Protein AF-A0A7X2HN30-F1 (afdb_monomer_lite)

Organism: Ralstonia pickettii (NCBI:txid329)

Secondary structure (DSSP, 8-state):
-----------HHHHHHHHHHHHHTT--HHHHHHHHHHHHHHSPPHHHHGGGS-----------

Foldseek 3Di:
DPPDDDDDDDDPVRVVVLVVVCVVVVHDSVVSVVVVVVVVVPDDDPVVVVVPDPPPPPPDDDDD

Structure (mmCIF, N/CA/C/O backbone):
data_AF-A0A7X2HN30-F1
#
_entry.id   AF-A0A7X2HN30-F1
#
loop_
_atom_site.group_PDB
_atom_site.id
_atom_site.type_symbol
_atom_site.label_atom_id
_atom_site.label_alt_id
_atom_site.label_comp_id
_atom_site.label_asym_id
_atom_site.label_entity_id
_atom_site.label_seq_id
_atom_site.pdbx_PDB_ins_code
_atom_site.Cartn_x
_atom_site.Cartn_y
_atom_site.Cartn_z
_atom_site.occupancy
_atom_site.B_iso_or_equiv
_atom_site.auth_seq_id
_atom_site.auth_comp_id
_atom_site.auth_asym_id
_atom_site.auth_atom_id
_atom_site.pdbx_PDB_model_num
ATOM 1 N N . MET A 1 1 ? -9.354 -7.083 -20.226 1.00 47.78 1 MET A N 1
ATOM 2 C CA . MET A 1 1 ? -8.211 -7.252 -19.303 1.00 47.78 1 MET A CA 1
ATOM 3 C C . MET A 1 1 ? -8.691 -8.108 -18.148 1.00 47.78 1 MET A C 1
ATOM 5 O O . MET A 1 1 ? -9.687 -7.753 -17.537 1.00 47.78 1 MET A O 1
ATOM 9 N N . THR A 1 2 ? -8.089 -9.270 -17.907 1.00 56.66 2 THR A N 1
ATOM 10 C CA . THR A 1 2 ? -8.436 -10.087 -16.735 1.00 56.66 2 THR A CA 1
ATOM 11 C C . THR A 1 2 ? -7.696 -9.531 -15.528 1.00 56.66 2 THR A C 1
ATOM 13 O O . THR A 1 2 ? -6.518 -9.841 -15.343 1.00 56.66 2 THR A O 1
ATOM 16 N N . ASP A 1 3 ? -8.371 -8.699 -14.736 1.00 77.50 3 ASP A N 1
ATOM 17 C CA . ASP A 1 3 ? -7.861 -8.270 -13.436 1.00 77.50 3 ASP A CA 1
ATOM 18 C C . ASP A 1 3 ? -7.805 -9.486 -12.510 1.00 77.50 3 ASP A C 1
ATOM 20 O O . ASP A 1 3 ? -8.818 -9.953 -11.988 1.00 77.50 3 ASP A O 1
ATOM 24 N N . LYS A 1 4 ? -6.604 -10.044 -12.347 1.00 83.19 4 LYS A N 1
ATOM 25 C CA . LYS A 1 4 ? -6.357 -11.101 -11.369 1.00 83.19 4 LYS A CA 1
ATOM 26 C C . LYS A 1 4 ? -6.002 -10.449 -10.031 1.00 83.19 4 LYS A C 1
ATOM 28 O O . LYS A 1 4 ? -5.074 -9.637 -9.995 1.00 83.19 4 LYS A O 1
ATOM 33 N N . PRO A 1 5 ? -6.705 -10.781 -8.935 1.00 85.56 5 PRO A N 1
ATOM 34 C CA . PRO A 1 5 ? -6.362 -10.255 -7.624 1.00 85.56 5 PRO A CA 1
ATOM 35 C C . PRO A 1 5 ? -4.981 -10.763 -7.194 1.00 85.56 5 PRO A C 1
ATOM 37 O O . PRO A 1 5 ? -4.640 -11.928 -7.397 1.00 85.56 5 PRO A O 1
ATOM 40 N N . VAL A 1 6 ? -4.195 -9.881 -6.577 1.00 85.62 6 VAL A N 1
ATOM 41 C CA . VAL A 1 6 ? -2.913 -10.225 -5.956 1.00 85.62 6 VAL A CA 1
ATOM 42 C C . VAL A 1 6 ? -3.107 -10.237 -4.447 1.00 85.62 6 VAL A C 1
ATOM 44 O O . VAL A 1 6 ? -3.505 -9.232 -3.858 1.00 85.62 6 VAL A O 1
ATOM 47 N N . TYR A 1 7 ? -2.815 -11.374 -3.821 1.00 89.94 7 TYR A N 1
ATOM 48 C CA . TYR A 1 7 ? -2.882 -11.531 -2.372 1.00 89.94 7 TYR A CA 1
ATOM 49 C C . TYR A 1 7 ? -1.496 -11.337 -1.767 1.00 89.94 7 TYR A C 1
ATOM 51 O O . TYR A 1 7 ? -0.549 -12.029 -2.133 1.00 89.94 7 TYR A 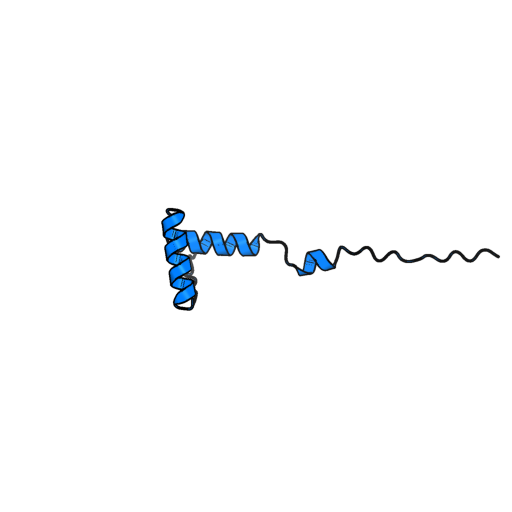O 1
ATOM 59 N N . ILE A 1 8 ? -1.388 -10.405 -0.822 1.00 87.69 8 ILE A N 1
ATOM 60 C CA . ILE A 1 8 ? -0.137 -10.080 -0.136 1.00 87.69 8 ILE A CA 1
ATOM 61 C C . ILE A 1 8 ? -0.320 -10.401 1.341 1.00 87.69 8 ILE A C 1
ATOM 63 O O . ILE A 1 8 ? -1.277 -9.946 1.970 1.00 87.69 8 ILE A O 1
ATOM 67 N N . ARG A 1 9 ? 0.600 -11.188 1.897 1.00 92.69 9 ARG A N 1
ATOM 68 C CA . ARG A 1 9 ? 0.656 -11.448 3.336 1.00 92.69 9 ARG A CA 1
ATOM 69 C C . ARG A 1 9 ? 1.600 -10.438 3.968 1.00 92.69 9 ARG A C 1
ATOM 71 O O . ARG A 1 9 ? 2.763 -10.372 3.590 1.00 92.69 9 ARG A O 1
ATOM 78 N N . LEU A 1 10 ? 1.079 -9.669 4.915 1.00 94.38 10 LEU A N 1
ATOM 79 C CA . LEU A 1 10 ? 1.845 -8.741 5.739 1.00 94.38 10 LEU A CA 1
ATOM 80 C C . LEU A 1 10 ? 1.801 -9.230 7.180 1.00 94.38 10 LEU A C 1
ATOM 82 O O . LEU A 1 10 ? 0.754 -9.701 7.641 1.00 94.38 10 LEU A O 1
ATOM 86 N N . ARG A 1 11 ? 2.911 -9.085 7.898 1.00 97.12 11 ARG A N 1
ATOM 87 C CA . ARG A 1 11 ? 2.911 -9.246 9.352 1.00 97.12 11 ARG A CA 1
ATOM 88 C C . ARG A 1 11 ? 2.052 -8.149 10.000 1.00 97.12 11 ARG A C 1
ATOM 90 O O . ARG A 1 11 ? 1.865 -7.089 9.390 1.00 97.12 11 ARG A O 1
ATOM 97 N N . PRO A 1 12 ? 1.512 -8.356 11.213 1.00 97.50 12 PRO A N 1
ATOM 98 C CA . PRO A 1 12 ? 0.618 -7.385 11.849 1.00 97.50 12 PRO A CA 1
ATOM 99 C C . PRO A 1 12 ? 1.200 -5.964 11.938 1.00 97.50 12 PRO A C 1
ATOM 101 O O . PRO A 1 12 ? 0.513 -4.983 11.643 1.00 97.50 12 PRO A O 1
ATOM 104 N N . GLU A 1 13 ? 2.484 -5.844 12.268 1.00 97.44 13 GLU A N 1
ATOM 105 C CA . GLU A 1 13 ? 3.206 -4.576 12.362 1.00 97.44 13 GLU A CA 1
ATOM 106 C C . GLU A 1 13 ? 3.417 -3.900 10.998 1.00 97.44 13 GLU A C 1
ATOM 108 O O . GLU A 1 13 ? 3.368 -2.673 10.887 1.00 97.44 13 GLU A O 1
ATOM 113 N N . GLU A 1 14 ? 3.609 -4.688 9.939 1.00 96.19 14 GLU A N 1
ATOM 114 C CA . GLU A 1 14 ? 3.737 -4.193 8.566 1.00 96.19 14 GLU A CA 1
ATOM 115 C C . GLU A 1 14 ? 2.389 -3.702 8.046 1.00 96.19 14 GLU A C 1
ATOM 117 O O . GLU A 1 14 ? 2.313 -2.639 7.429 1.00 96.19 14 GLU A O 1
ATOM 122 N N . LEU A 1 15 ? 1.311 -4.431 8.353 1.00 96.38 15 LEU A N 1
ATOM 123 C CA . LEU A 1 15 ? -0.050 -4.039 8.006 1.00 96.38 15 LEU A CA 1
ATOM 124 C C . LEU A 1 15 ? -0.436 -2.711 8.668 1.00 96.38 15 LEU A C 1
ATOM 126 O O . LEU A 1 15 ? -1.058 -1.866 8.020 1.00 96.38 15 LEU A O 1
ATOM 130 N N . LEU A 1 16 ? -0.056 -2.509 9.933 1.00 97.62 16 LEU A N 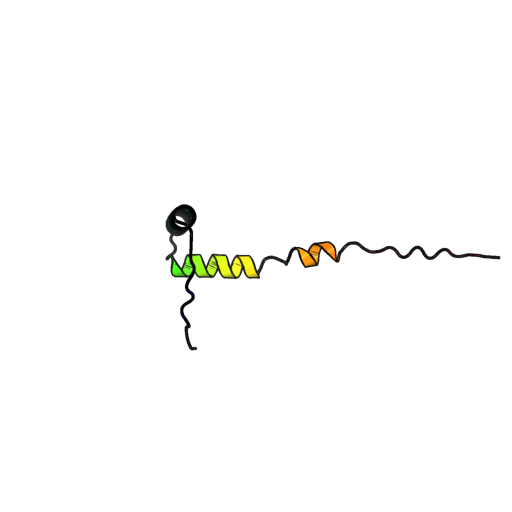1
ATOM 131 C CA . LEU A 1 16 ? -0.306 -1.255 10.644 1.00 97.62 16 LEU A CA 1
ATOM 132 C C . LEU A 1 16 ? 0.404 -0.081 9.958 1.00 97.62 16 LEU A C 1
ATOM 134 O O . LEU A 1 16 ? -0.235 0.922 9.635 1.00 97.62 16 LEU A O 1
ATOM 138 N N . LYS A 1 17 ? 1.702 -0.234 9.666 1.00 96.62 17 LYS A N 1
ATOM 139 C CA . LYS A 1 17 ? 2.500 0.780 8.956 1.00 96.62 17 LYS A CA 1
ATOM 140 C C . LYS A 1 17 ? 1.938 1.071 7.566 1.00 96.62 17 LYS A C 1
ATOM 142 O O . LYS A 1 17 ? 1.847 2.230 7.169 1.00 96.62 17 LYS A O 1
ATOM 147 N N . PHE A 1 18 ? 1.525 0.033 6.844 1.00 96.44 18 PHE A N 1
ATOM 148 C CA . PHE A 1 18 ? 0.934 0.159 5.517 1.00 96.44 18 PHE A CA 1
ATOM 149 C C . PHE A 1 18 ? -0.374 0.958 5.544 1.00 96.44 18 PHE A C 1
ATOM 151 O O . PHE A 1 18 ? -0.531 1.899 4.765 1.00 96.44 18 PHE A O 1
ATOM 158 N N . LYS A 1 19 ? -1.287 0.637 6.472 1.00 96.69 19 LYS A N 1
ATOM 159 C CA . LYS A 1 19 ? -2.552 1.368 6.647 1.00 96.69 19 LYS A CA 1
ATOM 160 C C . LYS A 1 19 ? -2.322 2.823 7.047 1.00 96.69 19 LYS A C 1
ATOM 162 O O . LYS A 1 19 ? -2.947 3.707 6.468 1.00 96.69 19 LYS A O 1
ATOM 167 N N . ALA A 1 20 ? -1.414 3.066 7.993 1.00 97.56 20 ALA A N 1
ATOM 168 C CA . ALA A 1 20 ? -1.079 4.414 8.436 1.00 97.56 20 ALA A CA 1
ATOM 169 C C . ALA A 1 20 ? -0.546 5.257 7.272 1.00 97.56 20 ALA A C 1
ATOM 171 O O . ALA A 1 20 ? -1.056 6.341 7.013 1.00 97.56 20 ALA A O 1
ATOM 172 N N . ARG A 1 21 ? 0.403 4.715 6.500 1.00 96.19 21 ARG A N 1
ATOM 173 C CA . ARG A 1 21 ? 0.963 5.407 5.337 1.00 96.19 21 ARG A CA 1
ATOM 174 C C . ARG A 1 21 ? -0.089 5.676 4.257 1.00 96.19 21 ARG A C 1
ATOM 176 O O . ARG A 1 21 ? -0.110 6.763 3.691 1.00 96.19 21 ARG A O 1
ATOM 183 N N . ALA A 1 22 ? -0.973 4.713 3.984 1.00 97.38 22 ALA A N 1
ATOM 184 C CA . ALA A 1 22 ? -2.074 4.905 3.041 1.00 97.38 22 ALA A CA 1
ATOM 185 C C . ALA A 1 22 ? -2.997 6.055 3.471 1.00 97.38 22 ALA A C 1
ATOM 187 O O . ALA A 1 22 ? -3.352 6.887 2.639 1.00 97.38 22 ALA A O 1
ATOM 188 N N . ALA A 1 23 ? -3.317 6.140 4.766 1.00 97.50 23 ALA A N 1
ATOM 189 C CA . ALA A 1 23 ? -4.101 7.235 5.327 1.00 97.50 23 ALA A CA 1
ATOM 190 C C . ALA A 1 23 ? -3.368 8.584 5.230 1.00 97.50 23 ALA A C 1
ATOM 192 O O . ALA A 1 23 ? -3.965 9.560 4.783 1.00 97.50 23 ALA A O 1
ATOM 193 N N . THR A 1 24 ? -2.074 8.636 5.571 1.00 97.38 24 THR A N 1
ATOM 194 C CA . THR A 1 24 ? -1.250 9.854 5.462 1.00 97.38 24 THR A CA 1
ATOM 195 C C . THR A 1 24 ? -1.185 10.383 4.029 1.00 97.38 24 THR A C 1
ATOM 197 O O . THR A 1 24 ? -1.227 11.590 3.820 1.00 97.38 24 THR A O 1
ATOM 200 N N . GLU A 1 25 ? -1.110 9.495 3.037 1.00 95.62 25 GLU A N 1
ATOM 201 C CA . GLU A 1 25 ? -1.066 9.872 1.620 1.00 95.62 25 GLU A CA 1
ATOM 202 C C . GLU A 1 25 ? -2.461 10.046 0.983 1.00 95.62 25 GLU A C 1
ATOM 204 O O . GLU A 1 25 ? -2.552 10.324 -0.213 1.00 95.62 25 GLU A O 1
ATOM 209 N N . GLY A 1 26 ? -3.553 9.858 1.738 1.00 97.00 26 GLY A N 1
ATOM 210 C CA . GLY A 1 26 ? -4.923 9.970 1.222 1.00 97.00 26 GLY A CA 1
ATOM 211 C C . GLY A 1 26 ? -5.275 8.923 0.156 1.00 97.00 26 GLY A C 1
ATOM 212 O O . GLY A 1 26 ? -6.068 9.190 -0.747 1.00 97.00 26 GLY A O 1
ATOM 213 N N . ARG A 1 27 ? -4.665 7.731 0.213 1.00 95.56 27 ARG A N 1
ATOM 214 C CA . ARG A 1 27 ? -4.821 6.666 -0.792 1.00 95.56 27 ARG A CA 1
ATOM 215 C C . ARG A 1 27 ? -5.658 5.505 -0.260 1.00 95.56 27 ARG A C 1
ATOM 217 O O . ARG A 1 27 ? -5.561 5.122 0.903 1.00 95.56 27 ARG A O 1
ATOM 224 N N . SER A 1 28 ? -6.406 4.850 -1.150 1.00 96.44 28 SER A N 1
ATOM 225 C CA . SER A 1 28 ? -6.975 3.531 -0.851 1.00 96.44 28 SER A CA 1
ATOM 226 C C . SER A 1 28 ? -5.863 2.484 -0.714 1.00 96.44 28 SER A C 1
ATOM 228 O O . SER A 1 28 ? -4.813 2.587 -1.354 1.00 96.44 28 SER A O 1
ATOM 230 N N . LEU A 1 29 ? -6.100 1.434 0.078 1.00 93.88 29 LEU A N 1
ATOM 231 C CA . LEU A 1 29 ? -5.116 0.365 0.291 1.00 93.88 29 LEU A CA 1
ATOM 232 C C . LEU A 1 29 ? -4.695 -0.312 -1.022 1.00 93.88 29 LEU A C 1
ATOM 234 O O . LEU A 1 29 ? -3.512 -0.556 -1.236 1.00 93.88 29 LEU A O 1
ATOM 238 N N . GLY A 1 30 ? -5.639 -0.560 -1.934 1.00 93.00 30 GLY A N 1
ATOM 239 C CA . GLY A 1 30 ? -5.337 -1.157 -3.239 1.00 93.00 30 GLY A CA 1
ATOM 240 C C . GLY A 1 30 ? -4.420 -0.278 -4.095 1.00 93.00 30 GLY A C 1
ATOM 241 O O . GLY A 1 30 ? -3.457 -0.773 -4.681 1.00 93.00 30 GLY A O 1
ATOM 242 N N . ASN A 1 31 ? -4.665 1.036 -4.123 1.00 94.56 31 ASN A N 1
ATOM 243 C CA . ASN A 1 31 ? -3.809 1.966 -4.861 1.00 94.56 31 ASN A CA 1
ATOM 244 C C . ASN A 1 31 ? -2.440 2.121 -4.202 1.00 94.56 31 ASN A C 1
ATOM 246 O O . ASN A 1 31 ? -1.435 2.151 -4.907 1.00 94.56 31 ASN A O 1
ATOM 250 N N . MET A 1 32 ? -2.382 2.154 -2.870 1.00 95.50 32 MET A N 1
ATOM 251 C CA . MET A 1 32 ? -1.115 2.182 -2.146 1.00 95.50 32 MET A CA 1
ATOM 252 C C . MET A 1 32 ? -0.272 0.933 -2.444 1.00 95.50 32 MET A C 1
ATOM 254 O O . MET A 1 32 ? 0.915 1.042 -2.740 1.00 95.50 32 MET A O 1
ATOM 258 N N . GLY A 1 33 ? -0.896 -0.250 -2.463 1.00 93.81 33 GLY A N 1
ATOM 259 C CA . GLY A 1 33 ? -0.229 -1.494 -2.852 1.00 93.81 33 GLY A CA 1
ATOM 260 C C . GLY A 1 33 ? 0.346 -1.430 -4.270 1.00 93.81 33 GLY A C 1
ATOM 261 O O . GLY A 1 33 ? 1.514 -1.758 -4.473 1.00 93.81 33 GLY A O 1
ATOM 262 N N . ARG A 1 34 ? -0.434 -0.935 -5.241 1.00 92.44 34 ARG A N 1
ATOM 263 C CA . ARG A 1 34 ? 0.035 -0.743 -6.627 1.00 92.44 34 ARG A CA 1
ATOM 264 C C . ARG A 1 34 ? 1.235 0.196 -6.712 1.00 92.44 34 ARG A C 1
ATOM 266 O O . ARG A 1 34 ? 2.203 -0.139 -7.388 1.00 92.44 34 ARG A O 1
ATOM 273 N N . VAL A 1 35 ? 1.187 1.337 -6.021 1.00 93.56 35 VAL A N 1
ATOM 274 C CA . VAL A 1 35 ? 2.293 2.307 -5.996 1.00 93.56 35 VAL A CA 1
ATOM 275 C C . VAL A 1 35 ? 3.569 1.644 -5.491 1.00 93.56 35 VAL A C 1
ATOM 277 O O . VAL A 1 35 ? 4.588 1.715 -6.169 1.00 93.56 35 VAL A O 1
ATOM 280 N N . LEU A 1 36 ? 3.510 0.942 -4.355 1.00 91.38 36 LEU A N 1
ATOM 281 C CA . LEU A 1 36 ? 4.692 0.303 -3.773 1.00 91.38 36 LEU A CA 1
ATOM 282 C C . LEU A 1 36 ? 5.284 -0.785 -4.677 1.00 91.38 36 LEU A C 1
ATOM 284 O O . LEU A 1 36 ? 6.502 -0.842 -4.828 1.00 91.38 36 LEU A O 1
ATOM 288 N N . ILE A 1 37 ? 4.443 -1.611 -5.308 1.00 90.69 37 ILE A N 1
ATOM 289 C CA . ILE A 1 37 ? 4.900 -2.640 -6.255 1.00 90.69 37 ILE A CA 1
ATOM 290 C C . ILE A 1 37 ? 5.606 -1.989 -7.448 1.00 90.69 37 ILE A C 1
ATOM 292 O O . ILE A 1 37 ? 6.719 -2.380 -7.791 1.00 90.69 37 ILE A O 1
ATOM 296 N N . LEU A 1 38 ? 4.993 -0.972 -8.060 1.00 91.75 38 LEU A N 1
ATOM 297 C CA . LEU A 1 38 ? 5.585 -0.272 -9.202 1.00 91.75 38 LEU A CA 1
ATOM 298 C C . LEU A 1 38 ? 6.882 0.446 -8.817 1.00 91.75 38 LEU A C 1
ATOM 300 O O . LEU A 1 38 ? 7.848 0.392 -9.571 1.00 91.75 38 LEU A O 1
ATOM 304 N N . SER A 1 39 ? 6.938 1.067 -7.634 1.00 90.12 39 SER A N 1
ATOM 305 C CA . SER A 1 39 ? 8.162 1.688 -7.121 1.00 90.12 39 SER A CA 1
ATOM 306 C C . SER A 1 39 ? 9.283 0.669 -6.931 1.00 90.12 39 SER A C 1
ATOM 308 O O . SER A 1 39 ? 10.410 0.949 -7.321 1.00 90.12 39 SER A O 1
ATOM 310 N N . ALA A 1 40 ? 8.989 -0.514 -6.384 1.00 88.12 40 ALA A N 1
ATOM 311 C CA . ALA A 1 40 ? 9.983 -1.572 -6.212 1.00 88.12 40 ALA A CA 1
ATOM 312 C C . ALA A 1 40 ? 10.510 -2.101 -7.557 1.00 88.12 40 ALA A C 1
ATOM 314 O O . ALA A 1 40 ? 11.704 -2.343 -7.692 1.00 88.12 40 ALA A O 1
ATOM 315 N N . LEU A 1 41 ? 9.638 -2.234 -8.562 1.00 87.69 41 LEU A N 1
ATOM 316 C CA . LEU A 1 41 ? 10.021 -2.667 -9.912 1.00 87.69 41 LEU A CA 1
ATOM 317 C C . LEU A 1 41 ? 10.813 -1.604 -10.685 1.00 87.69 41 LEU A C 1
ATOM 319 O O . LEU A 1 41 ? 11.641 -1.947 -11.524 1.00 87.69 41 LEU A O 1
ATOM 323 N N . ALA A 1 42 ? 10.554 -0.323 -10.420 1.00 88.31 42 ALA A N 1
ATOM 324 C CA . ALA A 1 42 ? 11.268 0.785 -11.044 1.00 88.31 42 ALA A CA 1
ATOM 325 C C . ALA A 1 42 ? 12.672 1.001 -10.455 1.00 88.31 42 ALA A C 1
ATOM 327 O O . ALA A 1 42 ? 13.494 1.673 -11.080 1.00 88.31 42 ALA A O 1
ATOM 328 N N . GLN A 1 43 ? 12.967 0.454 -9.270 1.00 80.50 43 GLN A N 1
ATOM 329 C CA . GLN A 1 43 ? 14.310 0.546 -8.712 1.00 80.50 43 GLN A CA 1
ATOM 330 C C . GLN A 1 43 ? 15.284 -0.310 -9.534 1.00 80.50 43 GLN A C 1
ATOM 332 O O . GLN A 1 43 ? 15.013 -1.487 -9.788 1.00 80.50 43 GLN A O 1
ATOM 337 N N . PRO A 1 44 ? 16.434 0.246 -9.956 1.00 69.88 44 PRO A N 1
ATOM 338 C CA . PRO A 1 44 ? 17.454 -0.542 -10.622 1.00 69.88 44 PRO A CA 1
ATOM 339 C C . PRO A 1 44 ? 17.909 -1.652 -9.673 1.00 69.88 44 PRO A C 1
ATOM 341 O O . PRO A 1 44 ? 18.287 -1.399 -8.531 1.00 69.88 44 PRO A O 1
ATOM 344 N N . SER A 1 45 ? 17.862 -2.894 -10.151 1.00 62.56 45 SER A N 1
ATOM 345 C CA . SER A 1 45 ? 18.344 -4.058 -9.410 1.00 62.56 45 SER A CA 1
ATOM 346 C C . SER A 1 45 ? 19.758 -3.788 -8.872 1.00 62.56 45 SER A C 1
ATOM 348 O 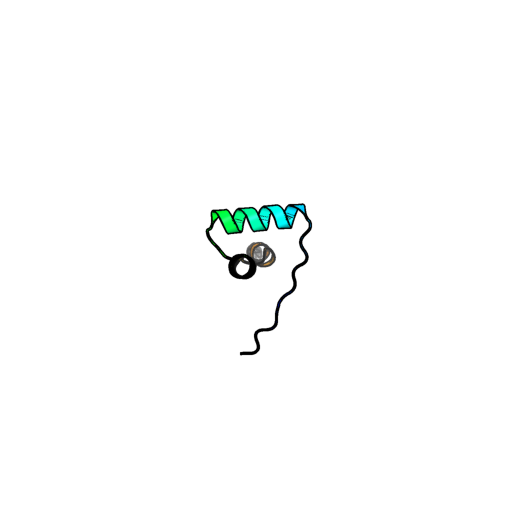O . SER A 1 45 ? 20.609 -3.385 -9.674 1.00 62.56 45 SER A O 1
ATOM 350 N N . PRO A 1 46 ? 20.064 -4.067 -7.591 1.00 58.31 46 PRO A N 1
ATOM 351 C CA . PRO A 1 46 ? 21.407 -3.858 -7.043 1.00 58.31 46 PRO A CA 1
ATOM 352 C C . PRO A 1 46 ? 22.495 -4.615 -7.828 1.00 58.31 46 PRO A C 1
ATOM 354 O O . PRO A 1 46 ? 23.626 -4.147 -7.922 1.00 58.31 46 PRO A O 1
ATOM 357 N N . ASN A 1 47 ? 22.137 -5.707 -8.516 1.00 54.66 47 ASN A N 1
ATOM 358 C CA . ASN A 1 47 ? 23.036 -6.424 -9.428 1.00 54.66 47 ASN A CA 1
ATOM 359 C C . ASN A 1 47 ? 23.539 -5.605 -10.630 1.00 54.66 47 ASN A C 1
ATOM 361 O O . ASN A 1 47 ? 24.590 -5.931 -11.171 1.00 54.66 47 ASN A O 1
ATOM 365 N N . LYS A 1 48 ? 22.841 -4.544 -11.057 1.00 52.75 48 LYS A N 1
ATOM 366 C CA . LYS A 1 48 ? 23.318 -3.682 -12.155 1.00 52.75 48 LYS A CA 1
ATOM 367 C C . LYS A 1 48 ? 24.378 -2.679 -11.703 1.00 52.75 48 LYS A C 1
ATOM 369 O O . LYS A 1 48 ? 25.209 -2.287 -12.511 1.00 52.75 48 LYS A O 1
ATOM 374 N N . LEU A 1 49 ? 24.387 -2.294 -10.426 1.00 49.41 49 LEU A N 1
ATOM 375 C CA . LEU A 1 49 ? 25.400 -1.382 -9.885 1.00 49.41 49 LEU A CA 1
ATOM 376 C C . LEU A 1 49 ? 26.768 -2.065 -9.728 1.00 49.41 49 LEU A C 1
ATOM 378 O O . LEU A 1 49 ? 27.791 -1.400 -9.848 1.00 49.41 49 LEU A O 1
ATOM 382 N N . MET A 1 50 ? 26.809 -3.389 -9.535 1.00 50.34 50 MET A N 1
ATOM 383 C CA . MET A 1 50 ? 28.074 -4.132 -9.415 1.00 50.34 50 MET A CA 1
ATOM 384 C C . MET A 1 50 ? 28.755 -4.435 -10.760 1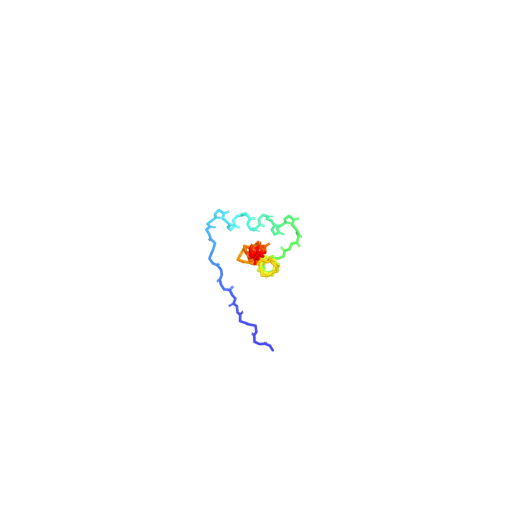.00 50.34 50 MET A C 1
ATOM 386 O O . MET A 1 50 ? 29.938 -4.756 -10.777 1.00 50.34 50 MET A O 1
ATOM 390 N N . GLN A 1 51 ? 28.051 -4.307 -11.891 1.00 53.78 51 GLN A N 1
ATOM 391 C CA . GLN A 1 51 ? 28.637 -4.492 -13.230 1.00 53.78 51 GLN A CA 1
ATOM 392 C C . GLN A 1 51 ? 29.321 -3.229 -13.782 1.00 53.78 51 GLN A C 1
ATOM 394 O O . GLN A 1 51 ? 29.914 -3.274 -14.855 1.00 53.78 51 GLN A O 1
ATOM 399 N N . ALA A 1 52 ? 29.267 -2.108 -13.057 1.00 50.62 52 ALA A N 1
ATOM 400 C CA . ALA A 1 52 ? 29.842 -0.830 -13.474 1.00 50.62 52 ALA A CA 1
ATOM 401 C C . ALA A 1 52 ? 31.247 -0.562 -12.896 1.00 50.62 52 ALA A C 1
ATOM 403 O O . ALA A 1 52 ? 31.671 0.589 -12.845 1.00 50.62 52 ALA A O 1
ATOM 404 N N . VAL A 1 53 ? 31.981 -1.592 -12.459 1.00 52.62 53 VAL A N 1
ATOM 405 C CA . VAL A 1 53 ? 33.425 -1.461 -12.209 1.00 52.62 53 VAL A CA 1
ATOM 406 C C . VAL A 1 53 ? 34.138 -1.742 -13.533 1.00 52.62 53 VAL A C 1
ATOM 408 O O . VAL A 1 53 ? 34.109 -2.885 -13.990 1.00 52.62 53 VAL A O 1
ATOM 411 N N . PRO A 1 54 ? 34.778 -0.753 -14.181 1.00 48.25 54 PRO A N 1
ATOM 412 C CA . PRO A 1 54 ? 35.578 -1.020 -15.363 1.00 48.25 54 PRO A CA 1
ATOM 413 C C . PRO A 1 54 ? 36.770 -1.872 -14.923 1.00 48.25 54 PRO A C 1
ATOM 415 O O . PRO A 1 54 ? 37.667 -1.383 -14.233 1.00 48.25 54 PRO A O 1
ATOM 418 N N . GLN A 1 55 ? 36.799 -3.148 -15.309 1.00 55.44 55 GLN A N 1
ATOM 419 C CA . GLN A 1 55 ? 38.047 -3.901 -15.317 1.00 55.44 55 GLN A CA 1
ATOM 420 C C . GLN A 1 55 ? 38.953 -3.242 -16.361 1.00 55.44 55 GLN A C 1
ATOM 422 O O . GLN A 1 55 ? 38.858 -3.508 -17.557 1.00 55.44 55 GLN A O 1
ATOM 427 N N . ARG A 1 56 ? 39.811 -2.317 -15.911 1.00 56.84 56 ARG A N 1
ATOM 428 C CA . ARG A 1 56 ? 40.977 -1.878 -16.677 1.00 56.84 56 ARG A CA 1
ATOM 429 C C . ARG A 1 56 ? 41.839 -3.116 -16.912 1.00 56.84 56 ARG A C 1
ATOM 431 O O . ARG A 1 56 ? 42.597 -3.520 -16.035 1.00 56.84 56 ARG A O 1
ATOM 438 N N . HIS A 1 57 ? 41.703 -3.721 -18.085 1.00 50.28 57 HIS A N 1
ATOM 439 C CA . HIS A 1 57 ? 42.712 -4.623 -18.611 1.00 50.28 57 HIS A CA 1
ATOM 440 C C . HIS A 1 57 ? 44.013 -3.824 -18.727 1.00 50.28 57 HIS A C 1
ATOM 442 O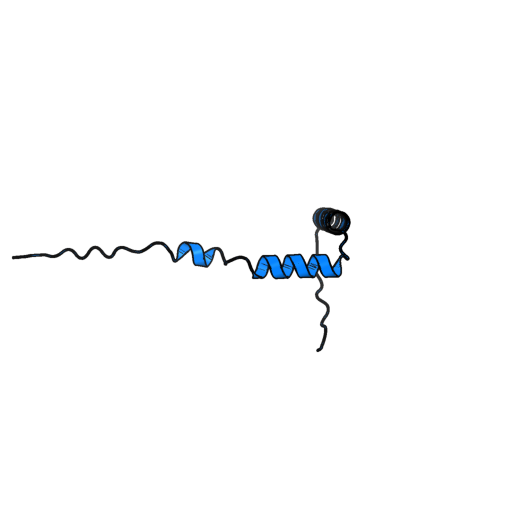 O . HIS A 1 57 ? 44.112 -2.890 -19.520 1.00 50.28 57 HIS A O 1
ATOM 448 N N . ALA A 1 58 ? 44.986 -4.147 -17.879 1.00 49.12 58 ALA A N 1
ATOM 449 C CA . ALA A 1 58 ? 46.346 -3.665 -18.026 1.00 49.12 58 ALA A CA 1
ATOM 450 C C . ALA A 1 58 ? 46.951 -4.343 -19.261 1.00 49.12 58 ALA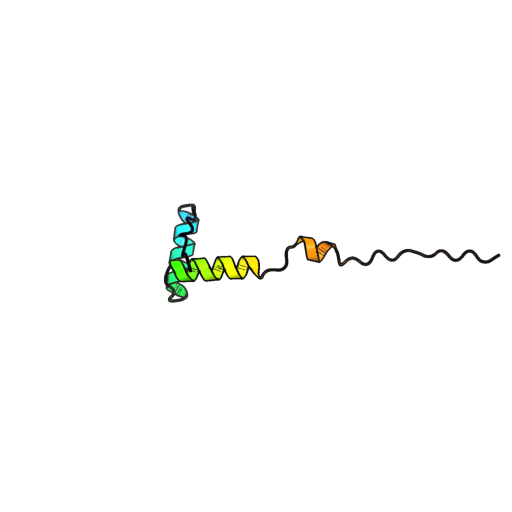 A C 1
ATOM 452 O O . ALA A 1 58 ? 47.361 -5.500 -19.210 1.00 49.12 58 ALA A O 1
ATOM 453 N N . THR A 1 59 ? 46.974 -3.642 -20.391 1.00 52.22 59 THR A N 1
ATOM 454 C CA . THR A 1 59 ? 47.862 -3.977 -21.505 1.00 52.22 59 THR A CA 1
ATOM 455 C C . THR A 1 59 ? 49.278 -3.594 -21.094 1.00 52.22 59 THR A C 1
ATOM 457 O O . THR A 1 59 ? 49.648 -2.423 -21.145 1.00 52.22 59 THR A O 1
ATOM 460 N N . SER A 1 60 ? 50.050 -4.578 -20.633 1.00 51.16 60 SER A N 1
ATOM 461 C CA . SER A 1 60 ? 51.503 -4.468 -20.528 1.00 51.16 60 SER A CA 1
ATOM 462 C C . SER A 1 60 ? 52.066 -4.503 -21.946 1.00 51.16 60 SER A C 1
ATOM 464 O O . SER A 1 60 ? 52.048 -5.552 -22.587 1.00 51.16 60 SER A O 1
ATOM 466 N N . VAL A 1 61 ? 52.508 -3.356 -22.453 1.00 53.50 61 VAL A N 1
ATOM 467 C CA . VAL A 1 61 ? 53.294 -3.292 -23.688 1.00 53.50 61 VAL A CA 1
ATOM 468 C C . VAL A 1 61 ? 54.712 -3.713 -23.308 1.00 53.50 61 VAL A C 1
ATOM 470 O O . VAL A 1 61 ? 55.321 -3.094 -22.438 1.00 53.50 61 VAL A O 1
ATOM 473 N N . VAL A 1 62 ? 55.190 -4.814 -23.879 1.00 50.22 62 VAL A N 1
ATOM 474 C CA . VAL A 1 62 ? 56.603 -5.201 -23.841 1.00 50.22 62 VAL A CA 1
ATOM 475 C C . VAL A 1 62 ? 57.182 -4.693 -25.158 1.00 50.22 62 VAL A C 1
ATOM 477 O O . VAL A 1 62 ? 56.775 -5.178 -26.211 1.00 50.22 62 VAL A O 1
ATOM 480 N N . GLU A 1 63 ? 58.037 -3.675 -25.105 1.00 48.91 63 GLU A N 1
ATOM 481 C CA . GLU A 1 63 ? 58.891 -3.284 -26.232 1.00 48.91 63 GLU A CA 1
ATOM 482 C C . GLU A 1 63 ? 60.293 -3.868 -26.000 1.00 48.91 63 GLU A C 1
ATOM 484 O O . GLU A 1 63 ? 60.772 -3.888 -24.862 1.00 48.91 63 GLU A O 1
ATOM 489 N N . ASP A 1 64 ? 60.857 -4.405 -27.085 1.00 46.34 64 ASP A N 1
ATOM 490 C CA . ASP A 1 64 ? 62.202 -4.986 -27.252 1.00 46.34 64 ASP A CA 1
ATOM 491 C C . ASP A 1 64 ? 63.314 -3.931 -27.084 1.00 46.34 64 ASP A C 1
ATOM 493 O O . ASP A 1 64 ? 63.129 -2.795 -27.587 1.00 46.34 64 ASP A O 1
#

pLDDT: mean 78.53, std 19.69, range [46.34, 97.62]

Radius of gyration: 22.7 Å; chains: 1; bounding box: 71×22×40 Å

Sequence (64 aa):
MTDKPVYIRLRPEELLKFKARAATEGRSLGNMGRVLILSALAQPSPNKLMQAVPQRHATSVVED